Protein AF-A0A0G4LWD1-F1 (afdb_monomer_lite)

pLDDT: mean 95.15, std 2.92, range [82.5, 98.56]

Secondary structure (DSSP, 8-state):
-HHHHHHHHHTT---HHHHHHHHHHHHHHHHHTS--BPPPHHHHHHHHHHHHTTPPEEEE-SS-HHHHHHHHHSBSSSSS--GGGEEEEE-

InterPro domains:
  IPR023214 HAD superfamily [G3DSA:3.40.50.1000] (14-91)
  IPR036412 HAD-like superfamily [SSF56784] (3-78)

Structure (mmCIF, N/CA/C/O backbone):
data_AF-A0A0G4LWD1-F1
#
_entry.id   AF-A0A0G4LWD1-F1
#
loop_
_atom_site.group_PDB
_atom_site.id
_atom_site.type_symbol
_atom_site.label_atom_id
_atom_site.label_alt_id
_atom_site.label_comp_id
_atom_site.label_asym_id
_atom_site.label_entity_id
_atom_site.label_seq_id
_atom_site.pdbx_PDB_ins_code
_atom_site.Cartn_x
_atom_site.Cartn_y
_atom_site.Cartn_z
_atom_site.occupancy
_atom_site.B_iso_or_equiv
_atom_site.auth_seq_id
_atom_site.auth_comp_id
_atom_site.auth_asym_id
_atom_site.auth_atom_id
_atom_site.pdbx_PDB_model_num
ATOM 1 N N . PHE A 1 1 ? 17.675 -4.701 -21.446 1.00 82.50 1 PHE A N 1
ATOM 2 C CA . PHE A 1 1 ? 16.893 -4.840 -20.201 1.00 82.50 1 PHE A CA 1
ATOM 3 C C . PHE A 1 1 ? 16.189 -3.530 -19.850 1.00 82.50 1 PHE A C 1
ATOM 5 O O . PHE A 1 1 ? 14.969 -3.500 -19.918 1.00 82.50 1 PHE A O 1
ATOM 12 N N . GLU A 1 2 ? 16.914 -2.436 -19.596 1.00 93.62 2 GLU A N 1
ATOM 13 C CA . GLU A 1 2 ? 16.322 -1.128 -19.238 1.00 93.62 2 GLU A CA 1
ATOM 14 C C . GLU A 1 2 ? 15.326 -0.581 -20.269 1.00 93.62 2 GLU A C 1
ATOM 16 O O . GLU A 1 2 ? 14.232 -0.175 -19.898 1.00 93.62 2 GLU A O 1
ATOM 21 N N . ALA A 1 3 ? 15.649 -0.657 -21.566 1.00 96.69 3 ALA A N 1
ATOM 22 C CA . ALA A 1 3 ? 14.747 -0.212 -22.633 1.00 96.69 3 ALA A CA 1
ATOM 23 C C . ALA A 1 3 ? 13.381 -0.929 -22.613 1.00 96.69 3 ALA A C 1
ATOM 25 O O . ALA A 1 3 ? 12.361 -0.316 -22.907 1.00 96.69 3 ALA A O 1
ATOM 26 N N . HIS A 1 4 ? 13.355 -2.210 -22.221 1.00 95.75 4 HIS A N 1
ATOM 27 C CA . HIS A 1 4 ? 12.116 -2.982 -22.083 1.00 95.75 4 HIS A CA 1
ATOM 28 C C . HIS A 1 4 ? 11.301 -2.499 -20.886 1.00 95.75 4 HIS A C 1
ATOM 30 O O . HIS A 1 4 ? 10.116 -2.226 -21.019 1.00 95.75 4 HIS A O 1
ATOM 36 N N . VAL A 1 5 ? 11.941 -2.323 -19.725 1.00 94.88 5 VAL A N 1
ATOM 37 C CA . VAL A 1 5 ? 11.273 -1.779 -18.530 1.00 94.88 5 VAL A CA 1
ATOM 38 C C . VAL A 1 5 ? 10.706 -0.386 -18.817 1.00 94.88 5 VAL A C 1
ATOM 40 O O . VAL A 1 5 ? 9.542 -0.132 -18.518 1.00 94.88 5 VAL A O 1
ATOM 43 N N . ALA A 1 6 ? 11.490 0.489 -19.453 1.00 95.69 6 ALA A N 1
ATOM 44 C CA . ALA A 1 6 ? 11.071 1.842 -19.806 1.00 95.69 6 ALA A CA 1
ATOM 45 C C . ALA A 1 6 ? 9.881 1.856 -20.780 1.00 95.69 6 ALA A C 1
ATOM 47 O O . ALA A 1 6 ? 8.943 2.625 -20.577 1.00 95.69 6 ALA A O 1
ATOM 48 N N . ASP A 1 7 ? 9.885 0.997 -21.803 1.00 97.56 7 ASP A N 1
ATOM 49 C CA . ASP A 1 7 ? 8.761 0.869 -22.737 1.00 97.56 7 ASP A CA 1
ATOM 50 C C . ASP A 1 7 ? 7.479 0.398 -22.036 1.00 97.56 7 ASP A C 1
ATOM 52 O O . ASP A 1 7 ? 6.419 1.006 -22.201 1.00 97.56 7 ASP A O 1
ATOM 56 N N . LEU A 1 8 ? 7.575 -0.643 -21.203 1.00 96.81 8 LEU A N 1
ATOM 57 C CA . LEU A 1 8 ? 6.422 -1.159 -20.467 1.00 96.81 8 LEU A CA 1
ATOM 58 C C . LEU A 1 8 ? 5.834 -0.113 -19.515 1.00 96.81 8 LEU A C 1
ATOM 60 O O . LEU A 1 8 ? 4.615 0.029 -19.454 1.00 96.81 8 LEU A O 1
ATOM 64 N N . VAL A 1 9 ? 6.688 0.631 -18.802 1.00 94.44 9 VAL A N 1
ATOM 65 C CA . VAL A 1 9 ? 6.263 1.727 -17.917 1.00 94.44 9 VAL A CA 1
ATOM 66 C C . VAL A 1 9 ? 5.601 2.840 -18.726 1.00 94.44 9 VAL A C 1
ATOM 68 O O . VAL A 1 9 ? 4.515 3.291 -18.369 1.00 94.44 9 VAL A O 1
ATOM 71 N N . LYS A 1 10 ? 6.204 3.251 -19.847 1.00 97.06 10 LYS A N 1
ATOM 72 C CA . LYS A 1 10 ? 5.672 4.316 -20.712 1.00 97.06 10 LYS A CA 1
ATOM 73 C C . LYS A 1 10 ? 4.290 3.981 -21.276 1.00 97.06 10 LYS A C 1
ATOM 75 O O . LYS A 1 10 ? 3.468 4.876 -21.444 1.00 97.06 10 LYS A O 1
ATOM 80 N N . ARG A 1 11 ? 4.044 2.708 -21.588 1.00 97.44 11 ARG A N 1
ATOM 81 C CA . ARG A 1 11 ? 2.770 2.217 -22.137 1.00 97.44 11 ARG A CA 1
ATOM 82 C C . ARG A 1 11 ? 1.778 1.746 -21.067 1.00 97.44 11 ARG A C 1
ATOM 84 O O . ARG A 1 11 ? 0.749 1.181 -21.421 1.00 97.44 11 ARG A O 1
ATOM 91 N N . ASP A 1 12 ? 2.097 1.944 -19.790 1.00 94.19 12 ASP A N 1
ATOM 92 C CA . ASP A 1 12 ? 1.318 1.488 -18.634 1.00 94.19 12 ASP A CA 1
ATOM 93 C C . ASP A 1 12 ? 0.930 -0.007 -18.682 1.00 94.19 12 ASP A C 1
ATOM 95 O O . ASP A 1 12 ? -0.169 -0.425 -18.306 1.00 94.19 12 ASP A O 1
ATOM 99 N N . VAL A 1 13 ? 1.846 -0.845 -19.174 1.00 94.69 13 VAL A N 1
ATOM 100 C CA . VAL A 1 13 ? 1.593 -2.272 -19.387 1.00 94.69 13 VAL A CA 1
ATOM 101 C C . VAL A 1 13 ? 1.575 -3.014 -18.050 1.00 94.69 13 VAL A C 1
ATOM 103 O O . VAL A 1 13 ? 2.588 -3.130 -17.359 1.00 94.69 13 VAL A O 1
ATOM 106 N N . LYS A 1 14 ? 0.425 -3.599 -17.706 1.00 88.94 14 LYS A N 1
ATOM 107 C CA . LYS A 1 14 ? 0.191 -4.317 -16.440 1.00 88.94 14 LYS A CA 1
ATOM 108 C C . LYS A 1 14 ? 0.618 -5.791 -16.498 1.00 88.94 14 LYS A C 1
ATOM 110 O O . LYS A 1 14 ? -0.177 -6.687 -16.239 1.00 88.94 14 LYS A O 1
ATOM 115 N N . VAL A 1 15 ? 1.875 -6.055 -16.851 1.00 92.44 15 VAL A N 1
ATOM 116 C CA . VAL A 1 15 ? 2.432 -7.423 -16.896 1.00 92.44 15 VAL A CA 1
ATOM 117 C C . VAL A 1 15 ? 3.000 -7.861 -15.546 1.00 92.44 15 VAL A C 1
ATOM 119 O O . VAL A 1 15 ? 3.655 -7.084 -14.848 1.00 92.44 15 VAL A O 1
ATOM 122 N N . SER A 1 16 ? 2.790 -9.132 -15.191 1.00 91.06 16 SER A N 1
ATOM 123 C CA . SER A 1 16 ? 3.085 -9.680 -13.858 1.00 91.06 16 SER A CA 1
ATOM 124 C C . SER A 1 16 ? 4.542 -9.497 -13.425 1.00 91.06 16 SER A C 1
ATOM 126 O O . SER A 1 16 ? 4.800 -9.115 -12.287 1.00 91.06 16 SER A O 1
ATOM 128 N N . TYR A 1 17 ? 5.503 -9.708 -14.330 1.00 92.44 17 TYR A N 1
ATOM 129 C CA . TYR A 1 17 ? 6.929 -9.581 -14.006 1.00 92.44 17 TYR A CA 1
ATOM 130 C C . TYR A 1 17 ? 7.357 -8.128 -13.749 1.00 92.44 17 TYR A C 1
ATOM 132 O O . TYR A 1 17 ? 8.242 -7.893 -12.930 1.00 92.44 17 TYR A O 1
ATOM 140 N N . LEU A 1 18 ? 6.717 -7.145 -14.397 1.00 92.81 18 LEU A N 1
ATOM 141 C CA . LEU A 1 18 ? 6.990 -5.734 -14.122 1.00 92.81 18 LEU A CA 1
ATOM 142 C C . LEU A 1 18 ? 6.439 -5.345 -12.748 1.00 92.81 18 LEU A C 1
ATOM 144 O O . LEU A 1 18 ? 7.160 -4.723 -11.973 1.00 92.81 18 LEU A O 1
ATOM 148 N N . LYS A 1 19 ? 5.208 -5.769 -12.418 1.00 90.56 19 LYS A N 1
ATOM 149 C CA . LYS A 1 19 ? 4.622 -5.547 -11.082 1.00 90.56 19 LYS A CA 1
ATOM 150 C C . LYS A 1 19 ? 5.487 -6.181 -9.984 1.00 90.56 19 LYS A C 1
ATOM 152 O O . LYS A 1 19 ? 5.687 -5.569 -8.939 1.00 90.56 19 LYS A O 1
ATOM 157 N N . ALA A 1 20 ? 6.028 -7.378 -10.225 1.00 90.19 20 ALA A N 1
ATOM 158 C CA . ALA A 1 20 ? 6.926 -8.050 -9.285 1.00 90.19 20 ALA A CA 1
ATOM 159 C C . ALA A 1 20 ? 8.235 -7.270 -9.070 1.00 90.19 20 ALA A C 1
ATOM 161 O O . ALA A 1 20 ? 8.633 -7.051 -7.928 1.00 90.19 20 ALA A O 1
ATOM 162 N N . LEU A 1 21 ? 8.866 -6.794 -10.151 1.00 91.88 21 LEU A N 1
ATOM 163 C CA . LEU A 1 21 ? 10.069 -5.961 -10.060 1.00 91.88 21 LEU A CA 1
ATOM 164 C C . LEU A 1 21 ? 9.794 -4.646 -9.314 1.00 91.88 21 LEU A C 1
ATOM 166 O O . LEU A 1 21 ? 10.569 -4.269 -8.441 1.00 91.88 21 LEU A O 1
ATOM 170 N N . GLN A 1 22 ? 8.682 -3.971 -9.618 1.00 92.31 22 GLN A N 1
ATOM 171 C CA . GLN A 1 22 ? 8.265 -2.752 -8.916 1.00 92.31 22 GLN A CA 1
ATOM 172 C C . GLN A 1 22 ? 8.076 -3.005 -7.415 1.00 92.31 22 GLN A C 1
ATOM 174 O O . GLN A 1 22 ? 8.610 -2.254 -6.606 1.00 92.31 22 GLN A O 1
ATOM 179 N N . GLY A 1 23 ? 7.399 -4.096 -7.042 1.00 91.25 23 GLY A N 1
ATOM 180 C CA . GLY A 1 23 ? 7.232 -4.495 -5.643 1.00 91.25 23 GLY A CA 1
ATOM 181 C C . GLY A 1 23 ? 8.558 -4.742 -4.922 1.00 91.25 23 GLY A C 1
ATOM 182 O O . GLY A 1 23 ? 8.732 -4.279 -3.797 1.00 91.25 23 GLY A O 1
ATOM 183 N N . TYR A 1 24 ? 9.507 -5.413 -5.580 1.00 90.69 24 TYR A N 1
ATOM 184 C CA . TYR A 1 24 ? 10.845 -5.642 -5.029 1.00 90.69 24 TYR A CA 1
ATOM 185 C C . TYR A 1 24 ? 11.607 -4.331 -4.783 1.00 90.69 24 TYR A C 1
ATOM 187 O O . TYR A 1 24 ? 12.211 -4.157 -3.729 1.00 90.69 24 TYR A O 1
ATOM 195 N N . LEU A 1 25 ? 11.549 -3.387 -5.727 1.00 92.31 25 LEU A N 1
ATOM 196 C CA . LEU A 1 25 ? 12.196 -2.081 -5.571 1.00 92.31 25 LEU A CA 1
ATOM 197 C C . LEU A 1 25 ? 11.537 -1.242 -4.467 1.00 92.31 25 LEU A C 1
ATOM 199 O O . LEU A 1 25 ? 12.232 -0.585 -3.695 1.00 92.31 25 LEU A O 1
ATOM 203 N N . TRP A 1 26 ? 10.205 -1.281 -4.366 1.00 95.44 26 TRP A N 1
ATOM 204 C CA . TRP A 1 26 ? 9.473 -0.566 -3.320 1.00 95.44 26 TRP A CA 1
ATOM 205 C C . TRP A 1 26 ? 9.790 -1.079 -1.921 1.00 95.44 26 TRP A C 1
ATOM 207 O O . TRP A 1 26 ? 9.872 -0.259 -1.012 1.00 95.44 26 TRP A O 1
ATOM 217 N N . LEU A 1 27 ? 9.992 -2.389 -1.748 1.00 94.62 27 LEU A N 1
ATOM 218 C CA . LEU A 1 27 ? 10.349 -2.975 -0.454 1.00 94.62 27 LEU A CA 1
ATOM 219 C C . LEU A 1 27 ? 11.553 -2.253 0.162 1.00 94.62 27 LEU A C 1
ATOM 221 O O . LEU A 1 27 ? 11.442 -1.724 1.262 1.00 94.62 27 LEU A O 1
ATOM 225 N N . ALA A 1 28 ? 12.650 -2.139 -0.591 1.00 94.00 28 ALA A N 1
ATOM 226 C CA . ALA A 1 28 ? 13.866 -1.486 -0.113 1.00 94.00 28 ALA A CA 1
ATOM 227 C C . ALA A 1 28 ? 13.633 -0.014 0.270 1.00 94.00 28 ALA A C 1
ATOM 229 O O . ALA A 1 28 ? 14.086 0.420 1.324 1.00 94.00 28 ALA A O 1
ATOM 230 N N . GLY A 1 29 ? 12.891 0.742 -0.549 1.00 95.50 29 GLY A N 1
ATOM 231 C CA . GLY A 1 29 ? 12.614 2.155 -0.271 1.00 95.50 29 GLY A CA 1
ATOM 232 C C . GLY A 1 29 ? 11.686 2.381 0.929 1.00 95.50 29 GLY A C 1
ATOM 233 O O . GLY A 1 29 ? 11.847 3.359 1.659 1.00 95.50 29 GLY A O 1
ATOM 234 N N . TYR A 1 30 ? 10.724 1.484 1.161 1.00 96.38 30 TYR A N 1
ATOM 235 C CA . TYR A 1 30 ? 9.852 1.541 2.337 1.00 96.38 30 TYR A CA 1
ATOM 236 C C . TYR A 1 30 ? 10.572 1.095 3.617 1.00 96.38 30 TYR A C 1
ATOM 238 O O . TYR A 1 30 ? 10.411 1.736 4.659 1.00 96.38 30 TYR A O 1
ATOM 246 N N . GLU A 1 31 ? 11.384 0.035 3.552 1.00 93.31 31 GLU A N 1
ATOM 247 C CA . GLU A 1 31 ? 12.177 -0.460 4.686 1.00 93.31 31 GLU A CA 1
ATOM 248 C C . GLU A 1 31 ? 13.274 0.525 5.106 1.00 93.31 31 GLU A C 1
ATOM 250 O O . GLU A 1 31 ? 13.498 0.706 6.304 1.00 93.31 31 GLU A O 1
ATOM 255 N N . SER A 1 32 ? 13.917 1.210 4.153 1.00 94.69 32 SER A N 1
ATOM 256 C CA . SER A 1 32 ? 14.896 2.263 4.460 1.00 94.69 32 SER A CA 1
ATOM 257 C C . SER A 1 32 ? 14.250 3.553 4.978 1.00 94.69 32 SER A C 1
ATOM 259 O O . SER A 1 32 ? 14.920 4.384 5.592 1.00 94.69 32 SER A O 1
ATOM 261 N N . GLY A 1 33 ? 12.945 3.732 4.752 1.00 93.00 33 GLY A N 1
ATOM 262 C CA . GLY A 1 33 ? 12.203 4.943 5.098 1.00 93.00 33 GLY A CA 1
ATOM 263 C C . GLY A 1 33 ? 12.393 6.105 4.118 1.00 93.00 33 GLY A C 1
ATOM 264 O O . GLY A 1 33 ? 11.865 7.190 4.379 1.00 93.00 33 GLY A O 1
ATOM 265 N N . GLU A 1 34 ? 13.101 5.890 3.003 1.00 95.12 34 GLU A N 1
ATOM 266 C CA . GLU A 1 34 ? 13.195 6.838 1.879 1.00 95.12 34 GLU A CA 1
ATOM 267 C C . GLU A 1 34 ? 11.827 7.101 1.244 1.00 95.12 34 GLU A C 1
ATOM 269 O O . GLU A 1 34 ? 11.548 8.203 0.769 1.00 95.12 34 GLU A O 1
ATOM 274 N N . ILE A 1 35 ? 10.958 6.090 1.268 1.00 94.38 35 ILE A N 1
ATOM 275 C CA . ILE A 1 35 ? 9.584 6.164 0.794 1.00 94.38 35 ILE A CA 1
ATOM 276 C C . ILE A 1 35 ? 8.650 6.032 1.994 1.00 94.38 35 ILE A C 1
ATOM 278 O O . ILE A 1 35 ? 8.756 5.113 2.804 1.00 94.38 35 ILE A O 1
ATOM 282 N N . LYS A 1 36 ? 7.689 6.952 2.081 1.00 95.25 36 LYS A N 1
ATOM 283 C CA . LYS A 1 36 ? 6.539 6.854 2.982 1.00 95.25 36 LYS A CA 1
ATOM 284 C C . LYS A 1 36 ? 5.274 7.100 2.188 1.00 95.25 36 LYS A C 1
ATOM 286 O O . LYS A 1 36 ? 5.215 8.038 1.394 1.00 95.25 36 LYS A O 1
ATOM 291 N N . ALA A 1 37 ? 4.263 6.280 2.422 1.00 96.38 37 ALA A N 1
ATOM 292 C CA . ALA A 1 37 ? 2.970 6.424 1.788 1.00 96.38 37 ALA A CA 1
ATOM 293 C C . ALA A 1 37 ? 2.241 7.644 2.373 1.00 96.38 37 ALA A C 1
ATOM 295 O O . ALA A 1 37 ? 1.971 7.672 3.581 1.00 96.38 37 ALA A O 1
ATOM 296 N N . PRO A 1 38 ? 1.918 8.661 1.558 1.00 96.25 38 PRO A N 1
ATOM 297 C CA . PRO A 1 38 ? 1.132 9.783 2.027 1.00 96.25 38 PRO A CA 1
ATOM 298 C C . PRO A 1 38 ? -0.325 9.347 2.193 1.00 96.25 38 PRO A C 1
ATOM 300 O O . PRO A 1 38 ? -0.979 8.947 1.230 1.00 96.25 38 PRO A O 1
ATOM 303 N N . LEU A 1 39 ? -0.840 9.451 3.413 1.00 96.12 39 LEU A N 1
ATOM 304 C CA . LEU A 1 39 ? -2.268 9.385 3.683 1.00 96.12 39 LEU A CA 1
ATOM 305 C C . LEU A 1 39 ? -2.829 10.793 3.848 1.00 96.12 39 LEU A C 1
ATOM 307 O O . LEU A 1 39 ? -2.160 11.692 4.370 1.00 96.12 39 LEU A O 1
ATOM 311 N N . PHE A 1 40 ? -4.085 10.969 3.437 1.00 96.56 40 PHE A N 1
ATOM 312 C CA . PHE A 1 40 ? -4.837 12.155 3.820 1.00 96.56 40 PHE A CA 1
ATOM 313 C C . PHE A 1 40 ? -5.000 12.188 5.353 1.00 96.56 40 PHE A C 1
ATOM 315 O O . PHE A 1 40 ? -5.132 11.124 5.972 1.00 96.56 40 PHE A O 1
ATOM 322 N N . PRO A 1 41 ? -4.975 13.375 5.990 1.00 92.94 41 PRO A N 1
ATOM 323 C CA . PRO A 1 41 ? -4.965 13.484 7.452 1.00 92.94 41 PRO A CA 1
ATOM 324 C C . PRO A 1 41 ? -6.122 12.753 8.156 1.00 92.94 41 PRO A C 1
ATOM 326 O O . PRO A 1 41 ? -5.938 12.176 9.232 1.00 92.94 41 PRO A O 1
ATOM 329 N N . ASP A 1 42 ? -7.299 12.735 7.534 1.00 96.06 42 ASP A N 1
ATOM 330 C CA . ASP A 1 42 ? -8.539 12.139 8.038 1.00 96.06 42 ASP A CA 1
ATOM 331 C C . ASP A 1 42 ? -8.581 10.604 7.939 1.00 96.06 42 ASP A C 1
ATOM 333 O O . ASP A 1 42 ? -9.274 9.957 8.730 1.00 96.06 42 ASP A O 1
ATOM 337 N N . VAL A 1 43 ? -7.805 9.999 7.033 1.00 96.56 43 VAL A N 1
ATOM 338 C CA . VAL A 1 43 ? -7.808 8.543 6.802 1.00 96.56 43 VAL A CA 1
ATOM 339 C C . VAL A 1 43 ? -7.383 7.797 8.062 1.00 96.56 43 VAL A C 1
ATOM 341 O O . VAL A 1 43 ? -8.044 6.849 8.480 1.00 96.56 43 VAL A O 1
ATOM 344 N N . SER A 1 44 ? -6.315 8.263 8.715 1.00 95.19 44 SER A N 1
ATOM 345 C CA . SER A 1 44 ? -5.782 7.614 9.917 1.00 95.19 44 SER A CA 1
ATOM 346 C C . SER A 1 44 ? -6.801 7.566 11.061 1.00 95.19 44 SER A C 1
ATOM 348 O O . SER A 1 44 ? -6.943 6.544 11.733 1.00 95.19 44 SER A O 1
ATOM 350 N N . LEU A 1 45 ? -7.524 8.672 11.264 1.00 95.88 45 LEU A N 1
ATOM 351 C CA . LEU A 1 45 ? -8.538 8.815 12.305 1.00 95.88 45 LEU A CA 1
ATOM 352 C C . LEU A 1 45 ? -9.754 7.945 11.993 1.00 95.88 45 LEU A C 1
A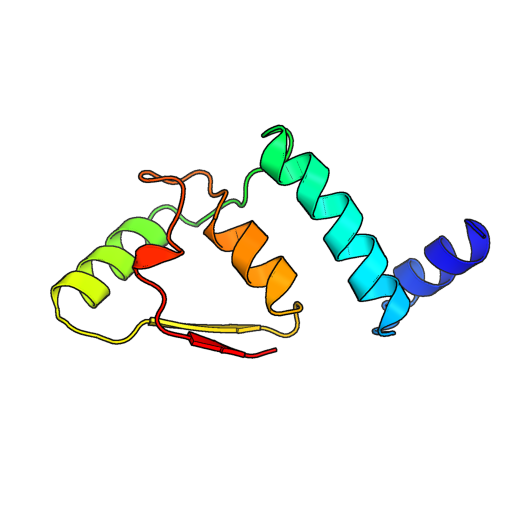TOM 354 O O . LEU A 1 45 ? -10.217 7.211 12.863 1.00 95.88 45 LEU A O 1
ATOM 358 N N . SER A 1 46 ? -10.217 7.980 10.744 1.00 97.19 46 SER A N 1
ATOM 359 C CA . SER A 1 46 ? -11.396 7.236 10.298 1.00 97.19 46 SER A CA 1
ATOM 360 C C . SER A 1 46 ? -11.181 5.728 10.379 1.00 97.19 46 SER A C 1
ATOM 362 O O . SER A 1 46 ? -12.007 5.021 10.949 1.00 97.19 46 SER A O 1
ATOM 364 N N . MET A 1 47 ? -10.038 5.230 9.893 1.00 97.31 47 MET A N 1
ATOM 365 C CA . MET A 1 47 ? -9.726 3.799 9.941 1.00 97.31 47 MET A CA 1
ATOM 366 C C . MET A 1 47 ? -9.682 3.269 11.376 1.00 97.31 47 MET A C 1
ATOM 368 O O . MET A 1 47 ? -10.231 2.205 11.648 1.00 97.31 47 MET A O 1
ATOM 372 N N . ARG A 1 48 ? -9.081 4.015 12.312 1.00 96.44 48 ARG A N 1
ATOM 373 C CA . ARG A 1 48 ? -9.081 3.623 13.729 1.00 96.44 48 ARG A CA 1
ATOM 374 C C . ARG A 1 48 ? -10.487 3.618 14.316 1.00 96.44 48 ARG A C 1
ATOM 376 O O . ARG A 1 48 ? -10.881 2.616 14.891 1.00 96.44 48 ARG A O 1
ATOM 383 N N . ALA A 1 49 ? -11.262 4.680 14.093 1.00 97.88 49 ALA A N 1
ATOM 384 C CA . ALA A 1 49 ? -12.633 4.762 14.593 1.00 97.88 49 ALA A CA 1
ATOM 385 C C . ALA A 1 49 ? -13.511 3.605 14.082 1.00 97.88 49 ALA A C 1
ATOM 387 O O . ALA A 1 49 ? -14.304 3.044 14.834 1.00 97.88 49 ALA A O 1
ATOM 388 N N . TRP A 1 50 ? -13.354 3.216 12.816 1.00 98.31 50 TRP A N 1
ATOM 389 C CA . TRP A 1 50 ? -14.053 2.065 12.246 1.00 98.31 50 TRP A CA 1
ATOM 390 C C . TRP A 1 50 ? -13.594 0.739 12.856 1.00 98.31 50 TRP A C 1
ATOM 392 O O . TRP A 1 50 ? -14.439 -0.087 13.201 1.00 98.31 50 TRP A O 1
ATOM 402 N N . HIS A 1 51 ? -12.286 0.545 13.032 1.00 97.88 51 HIS A N 1
ATOM 403 C CA . HIS A 1 51 ? -11.749 -0.647 13.685 1.00 97.88 51 HIS A CA 1
ATOM 404 C C . HIS A 1 51 ? -12.246 -0.782 15.133 1.00 97.88 51 HIS A C 1
ATOM 406 O O . HIS A 1 51 ? -12.727 -1.849 15.514 1.00 97.88 51 HIS A O 1
ATOM 412 N N . ASP A 1 52 ? -12.219 0.310 15.902 1.00 97.94 52 ASP A N 1
ATOM 413 C CA . ASP A 1 52 ? -12.692 0.363 17.292 1.00 97.94 52 ASP A CA 1
ATOM 414 C C . ASP A 1 52 ? -14.207 0.104 17.395 1.00 97.94 52 ASP A C 1
ATOM 416 O O . ASP A 1 52 ? -14.688 -0.459 18.377 1.00 97.94 52 ASP A O 1
ATOM 420 N N . ALA A 1 53 ? -14.965 0.453 16.351 1.00 98.56 53 ALA A N 1
ATOM 421 C CA . ALA A 1 53 ? -16.383 0.126 16.215 1.00 98.56 53 ALA A CA 1
ATOM 422 C C . ALA A 1 53 ? -16.648 -1.325 15.752 1.00 98.56 53 ALA A C 1
ATOM 424 O O . ALA A 1 53 ? -17.803 -1.702 15.544 1.00 98.56 53 ALA A O 1
ATOM 425 N N . GLY A 1 54 ? -15.609 -2.146 15.562 1.00 98.25 54 GLY A N 1
ATOM 426 C CA . GLY A 1 54 ? -15.725 -3.532 15.100 1.00 98.25 54 GLY A CA 1
ATOM 427 C C . GLY A 1 54 ? -16.005 -3.683 13.600 1.00 98.25 54 GLY A C 1
ATOM 428 O O . GLY A 1 54 ? -16.382 -4.768 13.149 1.00 98.25 54 GLY A O 1
ATOM 429 N N . ILE A 1 55 ? -15.832 -2.619 12.810 1.00 98.56 55 ILE A N 1
ATOM 430 C CA . ILE A 1 55 ? -16.015 -2.651 11.356 1.00 98.56 55 ILE A CA 1
ATOM 431 C C . ILE A 1 55 ? -14.775 -3.277 10.713 1.00 98.56 55 ILE A C 1
ATOM 433 O O . ILE A 1 55 ? -13.642 -2.858 10.953 1.00 98.56 55 ILE A O 1
ATOM 437 N N . LYS A 1 56 ? -14.989 -4.276 9.851 1.00 98.25 56 LYS A N 1
ATOM 438 C CA . LYS A 1 56 ? -13.905 -4.893 9.080 1.00 98.25 56 LYS A CA 1
ATOM 439 C C . LYS A 1 56 ? -13.384 -3.923 8.025 1.00 98.25 56 LYS A C 1
ATOM 441 O O . LYS A 1 56 ? -14.148 -3.435 7.196 1.00 98.25 56 LYS A O 1
ATOM 446 N N . LEU A 1 57 ? -12.074 -3.701 8.031 1.00 98.44 57 LEU A N 1
ATOM 447 C CA . LEU A 1 57 ? -11.385 -2.879 7.040 1.00 98.44 57 LEU A CA 1
ATOM 448 C C . LEU A 1 57 ? -10.790 -3.780 5.965 1.00 98.44 57 LEU A C 1
ATOM 450 O O . LEU A 1 57 ? -9.989 -4.656 6.276 1.00 98.44 57 LEU A O 1
ATOM 454 N N . ILE A 1 58 ? -11.174 -3.578 4.711 1.00 98.44 58 ILE A N 1
ATOM 455 C CA . ILE A 1 58 ? -10.696 -4.373 3.576 1.00 98.44 58 ILE A CA 1
ATOM 456 C C . ILE A 1 58 ? -10.190 -3.409 2.509 1.00 98.44 58 ILE A C 1
ATOM 458 O O . ILE A 1 58 ? -10.871 -2.434 2.189 1.00 98.44 58 ILE A O 1
ATOM 462 N N . ILE A 1 59 ? -9.002 -3.675 1.967 1.00 98.31 59 ILE A N 1
ATOM 463 C CA . ILE A 1 59 ? -8.413 -2.865 0.896 1.00 98.31 59 ILE A CA 1
ATOM 464 C C . ILE A 1 59 ? -8.663 -3.546 -0.448 1.00 98.31 59 ILE A C 1
ATOM 466 O O . ILE A 1 59 ? -8.408 -4.738 -0.603 1.00 98.31 59 ILE A O 1
ATOM 470 N N . TYR A 1 60 ? -9.144 -2.774 -1.423 1.00 97.94 60 TYR A N 1
ATOM 471 C CA . TYR A 1 60 ? -9.304 -3.203 -2.810 1.00 97.94 60 TYR A CA 1
ATOM 472 C C . TYR A 1 60 ? -8.636 -2.191 -3.740 1.00 97.94 60 TYR A C 1
ATOM 474 O O . TYR A 1 60 ? -8.969 -1.003 -3.713 1.00 97.94 60 TYR A O 1
ATOM 482 N N . SER A 1 61 ? -7.657 -2.636 -4.526 1.00 95.81 61 SER A N 1
ATOM 483 C CA . SER A 1 61 ? -6.876 -1.769 -5.415 1.00 95.81 61 SER A CA 1
ATOM 484 C C . SER A 1 61 ? -6.233 -2.574 -6.533 1.00 95.81 61 SER A C 1
ATOM 486 O O . SER A 1 61 ? -5.778 -3.674 -6.294 1.00 95.81 61 SER A O 1
ATOM 488 N N . SER A 1 62 ? -6.064 -2.001 -7.725 1.00 91.69 62 SER A N 1
ATOM 489 C CA . SER A 1 62 ? -5.358 -2.666 -8.838 1.00 91.69 62 SER A CA 1
ATOM 490 C C . SER A 1 62 ? -3.856 -2.90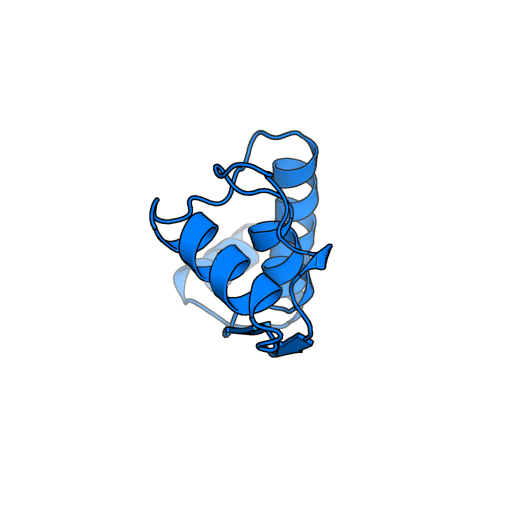5 -8.586 1.00 91.69 62 SER A C 1
ATOM 492 O O . SER A 1 62 ? -3.177 -3.611 -9.349 1.00 91.69 62 SER A O 1
ATOM 494 N N . GLY A 1 63 ? -3.297 -2.283 -7.542 1.00 90.31 63 GLY A N 1
ATOM 495 C CA . GLY A 1 63 ? -1.949 -2.566 -7.051 1.00 90.31 63 GLY A CA 1
ATOM 496 C C . GLY A 1 63 ? -1.886 -3.949 -6.410 1.00 90.31 63 GLY A C 1
ATOM 497 O O . GLY A 1 63 ? -2.826 -4.353 -5.742 1.00 90.31 63 GLY A O 1
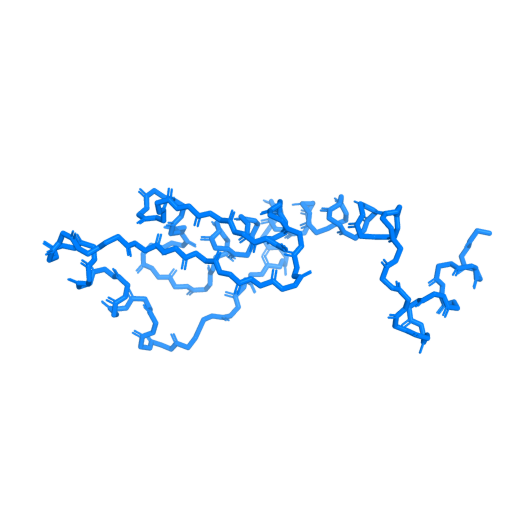ATOM 498 N N . SER A 1 64 ? -0.778 -4.672 -6.588 1.00 91.25 64 SER A N 1
ATOM 499 C CA . SER A 1 64 ? -0.673 -6.032 -6.048 1.00 91.25 64 SER A CA 1
ATOM 500 C C . SER A 1 64 ? -0.811 -6.055 -4.524 1.00 91.25 64 SER A C 1
ATOM 502 O O . SER A 1 64 ? -0.352 -5.125 -3.856 1.00 91.25 64 SER A O 1
ATOM 504 N N . VAL A 1 65 ? -1.371 -7.127 -3.954 1.00 94.75 65 VAL A N 1
ATOM 505 C CA . VAL A 1 65 ? -1.511 -7.258 -2.486 1.00 94.75 65 VAL A CA 1
ATOM 506 C C . VAL A 1 65 ? -0.198 -6.971 -1.724 1.00 94.75 65 VAL A C 1
ATOM 508 O O . VAL A 1 65 ? -0.240 -6.237 -0.733 1.00 94.75 65 VAL A O 1
ATOM 511 N N . PRO A 1 66 ? 0.992 -7.442 -2.161 1.00 94.44 66 PRO A N 1
ATOM 512 C CA . PRO A 1 66 ? 2.257 -7.051 -1.535 1.00 94.44 66 PRO A CA 1
ATOM 513 C C . PRO A 1 66 ? 2.518 -5.536 -1.546 1.00 94.44 66 PRO A C 1
ATOM 515 O O . PRO A 1 66 ? 2.956 -4.986 -0.539 1.00 94.44 66 PRO A O 1
ATOM 518 N N . ALA A 1 67 ? 2.213 -4.843 -2.647 1.00 94.50 67 ALA A N 1
ATOM 519 C CA . ALA A 1 67 ? 2.379 -3.393 -2.741 1.00 94.50 67 ALA A CA 1
ATOM 520 C C . ALA A 1 67 ? 1.387 -2.638 -1.843 1.00 94.50 67 ALA A C 1
ATOM 522 O O . ALA A 1 67 ? 1.756 -1.638 -1.228 1.00 94.50 67 ALA A O 1
ATOM 523 N N . GLN A 1 68 ? 0.151 -3.134 -1.717 1.00 96.88 68 GLN A N 1
ATOM 524 C CA . GLN A 1 68 ? -0.835 -2.580 -0.783 1.00 96.88 68 GLN A CA 1
ATOM 525 C C . GLN A 1 68 ? -0.335 -2.683 0.666 1.00 96.88 68 GLN A C 1
ATOM 527 O O . GLN A 1 68 ? -0.402 -1.710 1.417 1.00 96.88 68 GLN A O 1
ATOM 532 N N . LYS A 1 69 ? 0.233 -3.834 1.046 1.00 96.94 69 LYS A N 1
ATOM 533 C CA . LYS A 1 69 ? 0.818 -4.034 2.380 1.00 96.94 69 LYS A CA 1
ATOM 534 C C . LYS A 1 69 ? 2.019 -3.122 2.632 1.00 96.94 69 LYS A C 1
ATOM 536 O O . LYS A 1 69 ? 2.131 -2.564 3.717 1.00 96.94 69 LYS A O 1
ATOM 541 N N . LEU A 1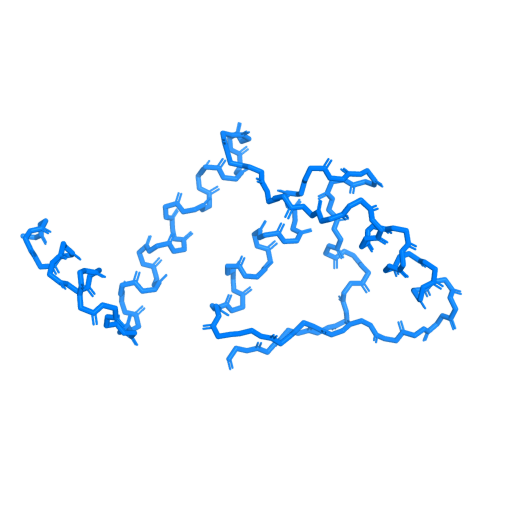 70 ? 2.884 -2.916 1.640 1.00 96.81 70 LEU A N 1
ATOM 542 C CA . LEU A 1 70 ? 3.977 -1.946 1.759 1.00 96.81 70 LEU A CA 1
ATOM 543 C C . LEU A 1 70 ? 3.450 -0.524 1.994 1.00 96.81 70 LEU A C 1
ATOM 545 O O . LEU A 1 70 ? 3.897 0.153 2.915 1.00 96.81 70 LEU A O 1
ATOM 549 N N . LEU A 1 71 ? 2.437 -0.103 1.232 1.00 96.94 71 LEU A N 1
ATOM 550 C CA . LEU A 1 71 ? 1.821 1.217 1.379 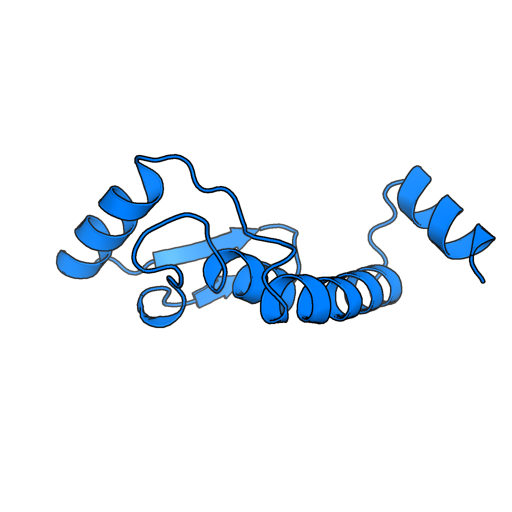1.00 96.94 71 LEU A CA 1
ATOM 551 C C . LEU A 1 71 ? 1.252 1.417 2.791 1.00 96.94 71 LEU A C 1
ATOM 553 O O . LEU A 1 71 ? 1.629 2.357 3.488 1.00 96.94 71 LEU A O 1
ATOM 557 N N . PHE A 1 72 ? 0.370 0.521 3.241 1.00 97.75 72 PHE A N 1
ATOM 558 C CA . PHE A 1 72 ? -0.293 0.650 4.543 1.00 97.75 72 PHE A CA 1
ATOM 559 C C . PHE A 1 72 ? 0.593 0.263 5.735 1.00 97.75 72 PHE A C 1
ATOM 561 O O . PHE A 1 72 ? 0.227 0.547 6.876 1.00 97.75 72 PHE A O 1
ATOM 568 N N . GLY A 1 73 ? 1.747 -0.364 5.501 1.00 97.31 73 GLY A N 1
ATOM 569 C CA . GLY A 1 73 ? 2.755 -0.641 6.524 1.00 97.31 73 GLY A CA 1
ATOM 570 C C . GLY A 1 73 ? 3.679 0.542 6.821 1.00 97.31 73 GLY A C 1
ATOM 571 O O . GLY A 1 73 ? 4.220 0.621 7.922 1.00 97.31 73 GLY A O 1
ATOM 572 N N . HIS A 1 74 ? 3.840 1.463 5.866 1.00 97.44 74 HIS A N 1
ATOM 573 C CA . HIS A 1 74 ? 4.856 2.517 5.904 1.00 97.44 74 HIS A CA 1
ATOM 574 C C . HIS A 1 74 ? 4.262 3.885 5.543 1.00 97.44 74 HIS A C 1
ATOM 576 O O . HIS A 1 74 ? 4.648 4.523 4.563 1.00 97.44 74 HIS A O 1
ATOM 582 N N . THR A 1 75 ? 3.299 4.351 6.333 1.00 96.88 75 THR A N 1
ATOM 583 C CA . THR A 1 75 ? 2.586 5.612 6.085 1.00 96.88 75 THR A CA 1
ATOM 584 C C . THR A 1 75 ? 3.250 6.817 6.760 1.00 96.88 75 THR A C 1
ATOM 586 O O . THR A 1 75 ? 4.100 6.684 7.643 1.00 96.88 75 THR A O 1
ATOM 589 N N . ASN A 1 76 ? 2.842 8.025 6.369 1.00 95.12 76 ASN A N 1
ATOM 590 C CA . ASN A 1 76 ? 3.179 9.271 7.068 1.00 95.12 76 ASN A CA 1
ATOM 591 C C . ASN A 1 76 ? 2.316 9.536 8.323 1.00 95.12 76 ASN A C 1
ATOM 593 O O . ASN A 1 76 ? 2.511 10.556 8.985 1.00 95.12 76 ASN A O 1
ATOM 597 N N . ALA A 1 77 ? 1.356 8.664 8.639 1.00 95.12 77 ALA A N 1
ATOM 598 C CA . ALA A 1 77 ? 0.455 8.832 9.771 1.00 95.12 77 ALA A CA 1
ATOM 599 C C . ALA A 1 77 ? 1.058 8.294 11.083 1.00 95.12 77 ALA A C 1
ATOM 601 O O . ALA A 1 77 ? 2.171 7.772 11.123 1.00 95.12 77 ALA A O 1
ATOM 602 N N . GLN A 1 78 ? 0.307 8.444 12.178 1.00 89.50 78 GLN A N 1
ATOM 603 C CA . GLN A 1 78 ? 0.625 7.872 13.487 1.00 89.50 78 GLN A CA 1
ATOM 604 C C . GLN A 1 78 ? -0.556 7.017 13.983 1.00 89.50 78 GLN A C 1
ATOM 606 O O . GLN A 1 78 ? -1.673 7.544 14.042 1.00 89.50 78 GLN A O 1
ATOM 611 N N . PRO A 1 79 ? -0.356 5.725 14.325 1.00 90.94 79 PRO A N 1
ATOM 612 C CA . PRO A 1 79 ? 0.864 4.939 14.091 1.00 90.94 79 PRO A CA 1
ATOM 613 C C . PRO A 1 79 ? 1.189 4.803 12.586 1.00 90.94 79 PRO A C 1
ATOM 615 O O . PRO A 1 79 ? 0.291 4.967 11.759 1.00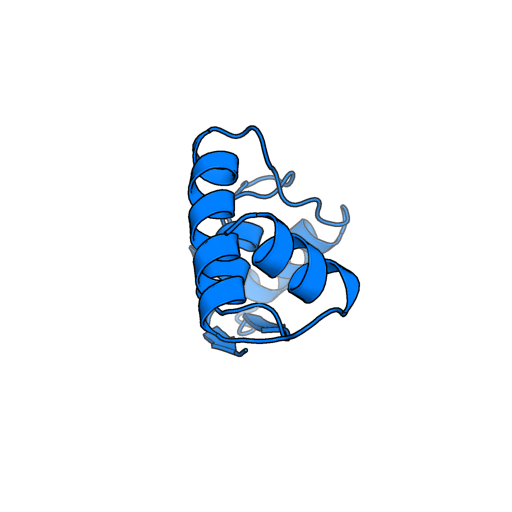 90.94 79 PRO A O 1
ATOM 618 N N . PRO A 1 80 ? 2.453 4.514 12.214 1.00 92.50 80 PRO A N 1
ATOM 619 C CA . PRO A 1 80 ? 2.879 4.484 10.811 1.00 92.50 80 PRO A CA 1
ATOM 620 C C . PRO A 1 80 ? 2.347 3.275 10.029 1.00 92.50 80 PRO A C 1
ATOM 622 O O . PRO A 1 80 ? 2.300 3.327 8.801 1.00 92.50 80 PRO A O 1
ATOM 625 N N . SER A 1 81 ? 1.923 2.213 10.718 1.00 96.81 81 SER A N 1
ATOM 626 C CA . SER A 1 81 ? 1.412 0.983 10.110 1.00 96.81 81 SER A CA 1
ATOM 627 C C . SER A 1 81 ? -0.044 0.732 10.488 1.00 96.81 81 SER A C 1
ATOM 629 O O . SER A 1 81 ? -0.407 0.774 11.665 1.00 96.81 81 SER A O 1
ATOM 631 N N . PHE A 1 82 ? -0.854 0.409 9.481 1.00 97.31 82 PHE A N 1
ATOM 632 C CA . PHE A 1 82 ? -2.256 -0.003 9.603 1.00 97.31 82 PHE A CA 1
ATOM 633 C C . PHE A 1 82 ? -2.461 -1.489 9.289 1.00 97.31 82 PHE A C 1
ATOM 635 O O . PHE A 1 82 ? -3.587 -1.975 9.349 1.00 97.31 82 PHE A O 1
ATOM 642 N N . ILE A 1 83 ? -1.385 -2.235 9.006 1.00 97.56 83 ILE A N 1
ATOM 643 C CA . ILE A 1 83 ? -1.442 -3.685 8.764 1.00 97.56 83 ILE A CA 1
ATOM 644 C C . ILE A 1 83 ? -2.217 -4.439 9.855 1.00 97.56 83 ILE A C 1
ATOM 646 O O . ILE A 1 83 ? -3.032 -5.281 9.488 1.00 97.56 83 ILE A O 1
ATOM 650 N N . PRO A 1 84 ? -2.048 -4.142 11.162 1.00 97.12 84 PRO A N 1
ATOM 651 C CA . PRO A 1 84 ? -2.744 -4.892 12.208 1.00 97.12 84 PRO A CA 1
ATOM 652 C C . PRO A 1 84 ? -4.269 -4.728 12.210 1.00 97.12 84 PRO A C 1
ATOM 654 O O . PRO A 1 84 ? -4.957 -5.586 12.754 1.00 97.12 84 PRO A O 1
ATOM 657 N N . ILE A 1 85 ? -4.797 -3.638 11.639 1.00 97.38 85 ILE A N 1
ATOM 658 C CA . ILE A 1 85 ? -6.238 -3.335 11.670 1.00 97.38 85 ILE A CA 1
ATOM 659 C C . ILE A 1 85 ? -6.956 -3.665 10.355 1.00 97.38 85 ILE A C 1
ATOM 661 O O . ILE A 1 85 ? -8.187 -3.658 10.302 1.00 97.38 85 ILE A O 1
ATOM 665 N N . ILE A 1 86 ? -6.204 -3.957 9.291 1.00 98.31 86 ILE A N 1
ATOM 666 C CA . ILE A 1 86 ? -6.752 -4.349 7.991 1.00 98.31 86 ILE A CA 1
ATOM 667 C C . ILE A 1 86 ? -7.024 -5.853 8.002 1.00 98.31 86 ILE A C 1
ATOM 669 O O . ILE A 1 86 ? -6.142 -6.669 8.252 1.00 98.31 86 ILE A O 1
ATOM 673 N N . SER A 1 87 ? -8.274 -6.207 7.725 1.00 98.25 87 SER A N 1
ATOM 674 C CA . SER A 1 87 ? -8.792 -7.572 7.776 1.00 98.25 87 SER A CA 1
ATOM 675 C C . SER A 1 87 ? -8.484 -8.383 6.519 1.00 98.25 87 SER A C 1
ATOM 677 O O . SER A 1 87 ? -8.280 -9.587 6.637 1.00 98.25 87 SER A O 1
ATOM 679 N N . ASP A 1 88 ? -8.477 -7.762 5.334 1.00 98.25 88 ASP A N 1
ATOM 680 C CA . ASP A 1 88 ? -8.221 -8.467 4.071 1.00 98.25 88 ASP A CA 1
ATOM 681 C C . ASP A 1 88 ? -7.783 -7.526 2.929 1.00 98.25 88 ASP A C 1
ATOM 683 O O . ASP A 1 88 ? -7.888 -6.298 3.045 1.00 98.25 88 ASP A O 1
ATOM 687 N N . TRP A 1 89 ? -7.286 -8.110 1.835 1.00 98.31 89 TRP A N 1
ATOM 688 C CA . TRP A 1 89 ? -6.650 -7.422 0.708 1.00 98.31 89 TRP A CA 1
ATOM 689 C C . TRP A 1 89 ? -7.047 -8.067 -0.619 1.00 98.31 89 TRP A C 1
ATOM 691 O O . TRP A 1 89 ? -6.933 -9.281 -0.773 1.00 98.31 89 TRP A O 1
ATOM 701 N N . PHE A 1 90 ? -7.422 -7.254 -1.600 1.00 96.62 90 PHE A N 1
ATOM 702 C CA . PHE A 1 90 ? -7.821 -7.723 -2.927 1.00 96.62 90 PHE A CA 1
ATOM 703 C C . PHE A 1 90 ? -7.150 -6.878 -4.012 1.00 96.62 90 PHE A C 1
ATOM 705 O O . PHE A 1 90 ? -7.144 -5.644 -3.914 1.00 96.62 90 PHE A O 1
ATOM 712 N N . ASP A 1 91 ? -6.582 -7.539 -5.025 1.00 88.00 91 ASP A N 1
ATOM 713 C CA . ASP A 1 91 ? -5.958 -6.925 -6.205 1.00 88.00 91 ASP A CA 1
ATOM 714 C C . ASP A 1 91 ? -6.619 -7.262 -7.549 1.00 88.00 91 ASP A C 1
ATOM 716 O O . ASP A 1 91 ? -7.444 -8.202 -7.603 1.00 88.00 91 ASP A O 1
#

Radius of gyration: 15.08 Å; chains: 1; bounding box: 33×23×40 Å

Foldseek 3Di:
DVVVLVVCVVVVPPDPVNLVVVLVVLVVCLVVLVDAQEDDQVVVVVLVVCLVVVHAAEDEDPRDQSVVQSHQCGHPDVVRHPVVSHDYYYD

Organism: Verticillium longisporum (NCBI:txid100787)

Sequence (91 aa):
FEAHVADLVKRDVKVSYLKALQGYLWLAGYESGEIKAPLFPDVSLSMRAWHDAGIKLIIYSSGSVPAQKLLFGHTNAQPPSFIPIISDWFD